Protein AF-A0A956HA76-F1 (afdb_monomer_lite)

pLDDT: mean 87.27, std 10.48, range [50.53, 96.75]

Secondary structure (DSSP, 8-state):
-EEEEEEEEEEEETTTTEEEEEEEEEEEEEEETTTEEEEEEEEEEEEPPPSS--S----TTTSPPPEEEEEEEEEEEETTTTEEEEEEEEEEEEE---BTTBTTSEEEEEEEEEEEEE--

Sequence (120 aa):
RLIILAEAYGKREINFKNWQLAYNLQIGVLAVKRRLLLATDFGQYLSTAFENPPADLQSDLRRQLQELQYRVAAHVYIWRNVFLAQLVWRERWVERPPSTQIPDGVDRRSDLRILLLSRF

Foldseek 3Di:
DKDKDKDKDWDADDQQGKIKIKIKIKIWDPPDVPFKIKIKMKIWIDMDHGPHDPPDPDDQVSDDWTKIKMKIKIWGQPDVSQKIKMWMKMKMWTQGPADPVRNPRIDIDIDIDIDIDGDD

Radius of gyration: 19.35 Å; chains: 1; bounding box: 39×26×53 Å

Structure (mmCIF, N/CA/C/O backbone):
data_AF-A0A956HA76-F1
#
_entry.id   AF-A0A956HA76-F1
#
loop_
_atom_site.group_PDB
_atom_site.id
_atom_site.type_symbol
_atom_site.label_atom_id
_atom_site.label_alt_id
_atom_site.label_comp_id
_atom_site.label_asym_id
_atom_site.label_entity_id
_atom_site.label_seq_id
_atom_site.pdbx_PDB_ins_code
_atom_site.Cartn_x
_atom_site.Cartn_y
_atom_site.Cartn_z
_atom_site.occupancy
_atom_site.B_iso_or_equiv
_atom_site.auth_seq_id
_atom_site.auth_comp_id
_atom_site.auth_asym_id
_atom_site.auth_atom_id
_atom_site.pdbx_PDB_model_num
ATOM 1 N N . ARG A 1 1 ? -2.141 7.308 20.471 1.00 84.94 1 ARG A N 1
ATOM 2 C CA . ARG A 1 1 ? -0.781 6.826 20.117 1.00 84.94 1 ARG A CA 1
ATOM 3 C C . ARG A 1 1 ? -0.681 6.875 18.606 1.00 84.94 1 ARG A C 1
ATOM 5 O O . ARG A 1 1 ? -1.591 6.359 17.969 1.00 84.94 1 ARG A O 1
ATOM 12 N N . LEU A 1 2 ? 0.350 7.534 18.089 1.00 89.50 2 LEU A N 1
ATOM 13 C CA . LEU A 1 2 ? 0.656 7.637 16.664 1.00 89.50 2 LEU A CA 1
ATOM 14 C C . LEU A 1 2 ? 1.823 6.693 16.351 1.00 89.50 2 LEU A C 1
ATOM 16 O O . LEU A 1 2 ? 2.721 6.544 17.182 1.00 89.50 2 LEU A O 1
ATOM 20 N N . ILE A 1 3 ? 1.766 6.032 15.203 1.00 90.44 3 ILE A N 1
ATOM 21 C CA . ILE A 1 3 ? 2.806 5.164 14.655 1.00 90.44 3 ILE A CA 1
ATOM 22 C C . ILE A 1 3 ? 3.034 5.635 13.225 1.00 90.44 3 ILE A C 1
ATOM 24 O O . ILE A 1 3 ? 2.077 5.776 12.470 1.00 90.44 3 ILE A O 1
ATOM 28 N N . ILE A 1 4 ? 4.285 5.905 12.877 1.00 94.25 4 ILE A N 1
ATOM 29 C CA . ILE A 1 4 ? 4.699 6.233 11.515 1.00 94.25 4 ILE A CA 1
ATOM 30 C C . ILE A 1 4 ? 5.921 5.372 11.230 1.00 94.25 4 ILE A C 1
ATOM 32 O O . ILE A 1 4 ? 6.835 5.316 12.054 1.00 94.25 4 ILE A O 1
ATOM 36 N N . LEU A 1 5 ? 5.909 4.689 10.095 1.00 94.62 5 LEU A N 1
ATOM 37 C CA . LEU A 1 5 ? 6.992 3.845 9.621 1.00 94.62 5 LEU A CA 1
ATOM 38 C C . LEU A 1 5 ? 7.171 4.103 8.130 1.00 94.62 5 LEU A C 1
ATOM 40 O O . LEU A 1 5 ? 6.196 4.146 7.386 1.00 94.62 5 LEU A O 1
ATOM 44 N N . ALA A 1 6 ? 8.408 4.312 7.706 1.00 95.19 6 ALA A N 1
ATOM 45 C CA . ALA A 1 6 ? 8.749 4.515 6.310 1.00 95.19 6 ALA A CA 1
ATOM 46 C C . ALA A 1 6 ? 9.971 3.660 5.979 1.00 95.19 6 ALA A C 1
ATOM 48 O O . ALA A 1 6 ? 10.965 3.691 6.703 1.00 95.19 6 ALA A O 1
ATOM 49 N N . GLU A 1 7 ? 9.885 2.905 4.893 1.00 94.19 7 GLU A N 1
ATOM 50 C CA . GLU A 1 7 ? 10.931 2.016 4.401 1.00 94.19 7 GLU A CA 1
ATOM 51 C C . GLU A 1 7 ? 11.157 2.287 2.915 1.00 94.19 7 GLU A C 1
ATOM 53 O O . GLU A 1 7 ? 10.206 2.494 2.162 1.00 94.19 7 GLU A O 1
ATOM 58 N N . ALA A 1 8 ? 12.415 2.292 2.479 1.00 94.56 8 ALA A N 1
ATOM 59 C CA . ALA A 1 8 ? 12.774 2.454 1.076 1.00 94.56 8 ALA A CA 1
ATOM 60 C C . ALA A 1 8 ? 13.970 1.565 0.727 1.00 94.56 8 ALA A C 1
ATOM 62 O O . ALA A 1 8 ? 14.924 1.448 1.495 1.00 94.56 8 ALA A O 1
ATOM 63 N N . TYR A 1 9 ? 13.916 0.953 -0.449 1.00 92.56 9 TYR A N 1
ATOM 64 C CA . TYR A 1 9 ? 14.939 0.084 -1.000 1.00 92.56 9 TYR A CA 1
ATOM 65 C C . TYR A 1 9 ? 15.209 0.471 -2.452 1.00 92.56 9 TYR A C 1
ATOM 67 O O . TYR A 1 9 ? 14.327 0.397 -3.307 1.00 92.56 9 TYR A O 1
ATOM 75 N N . GLY A 1 10 ? 16.443 0.883 -2.724 1.00 92.25 10 GLY A N 1
ATOM 76 C CA . GLY A 1 10 ? 16.909 1.224 -4.061 1.00 92.25 10 GLY A CA 1
ATOM 77 C C . GLY A 1 10 ? 17.913 0.198 -4.569 1.00 92.25 10 GLY A C 1
ATOM 78 O O . GLY A 1 10 ? 18.799 -0.231 -3.829 1.00 92.25 10 GLY A O 1
ATOM 79 N N . LYS A 1 11 ? 17.815 -0.156 -5.848 1.00 89.88 11 LYS A N 1
ATOM 80 C CA . LYS A 1 11 ? 18.789 -0.992 -6.549 1.00 89.88 11 LYS A CA 1
ATOM 81 C C . LYS A 1 11 ? 19.175 -0.336 -7.868 1.00 89.88 11 LYS A C 1
ATOM 83 O O . LYS A 1 11 ? 18.324 0.169 -8.596 1.00 89.88 11 LYS A O 1
ATOM 88 N N . ARG A 1 12 ? 20.467 -0.394 -8.188 1.00 86.81 12 ARG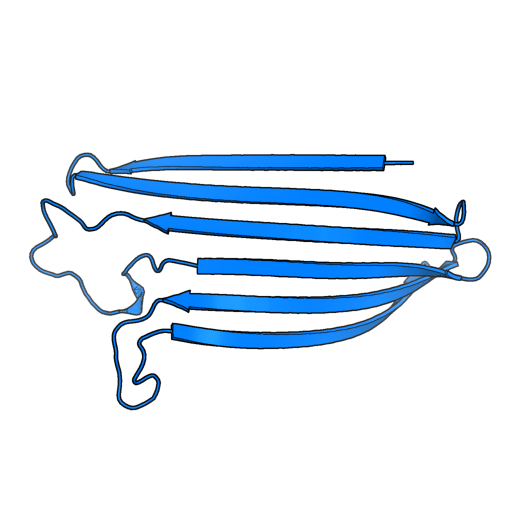 A N 1
ATOM 89 C CA . ARG A 1 12 ? 20.999 -0.028 -9.500 1.00 86.81 12 ARG A CA 1
ATOM 90 C C . ARG A 1 12 ? 21.619 -1.251 -10.153 1.00 86.81 12 ARG A C 1
ATOM 92 O O . ARG A 1 12 ? 22.517 -1.873 -9.590 1.00 86.81 12 ARG A O 1
ATOM 99 N N . GLU A 1 13 ? 21.168 -1.576 -11.352 1.00 82.81 13 GLU A N 1
ATOM 100 C CA . GLU A 1 13 ? 21.754 -2.633 -12.166 1.00 82.81 13 GLU A CA 1
ATOM 101 C C . GLU A 1 13 ? 22.746 -2.027 -13.153 1.00 82.81 13 GLU A C 1
ATOM 103 O O . GLU A 1 13 ? 22.382 -1.204 -13.986 1.00 82.81 13 GLU A O 1
ATOM 108 N N . ILE A 1 14 ? 24.016 -2.420 -13.042 1.00 83.94 14 ILE A N 1
ATOM 109 C CA . ILE A 1 14 ? 25.112 -1.818 -13.816 1.00 83.94 14 ILE A CA 1
ATOM 110 C C . ILE A 1 14 ? 25.097 -2.317 -15.267 1.00 83.94 14 ILE A C 1
ATOM 112 O O . ILE A 1 14 ? 25.210 -1.516 -16.190 1.00 83.94 14 ILE A O 1
ATOM 116 N N . ASN A 1 15 ? 24.897 -3.620 -15.474 1.00 80.06 15 ASN A N 1
ATOM 117 C CA . ASN A 1 15 ? 24.962 -4.243 -16.802 1.00 80.06 15 ASN A CA 1
ATOM 118 C C . ASN A 1 15 ? 23.836 -3.776 -17.734 1.00 80.06 15 ASN A C 1
ATOM 120 O O . ASN A 1 15 ? 24.059 -3.570 -18.925 1.00 80.06 15 ASN A O 1
ATOM 124 N N . PHE A 1 16 ? 22.645 -3.575 -17.169 1.00 77.88 16 PHE A N 1
ATOM 125 C CA . PHE A 1 16 ? 21.444 -3.170 -17.903 1.00 77.88 16 PHE A CA 1
ATOM 126 C C . PHE A 1 16 ? 21.083 -1.692 -17.695 1.00 77.88 16 PHE A C 1
ATOM 128 O O . PHE A 1 16 ? 20.083 -1.221 -18.235 1.00 77.88 16 PHE A O 1
ATOM 135 N N . LYS A 1 17 ? 21.905 -0.976 -16.909 1.00 82.25 17 LYS A N 1
ATOM 136 C CA . LYS A 1 17 ? 21.785 0.450 -16.575 1.00 82.25 17 LYS A CA 1
ATOM 137 C C . LYS A 1 17 ? 20.354 0.851 -16.195 1.00 82.25 17 LYS A C 1
ATOM 139 O O . LY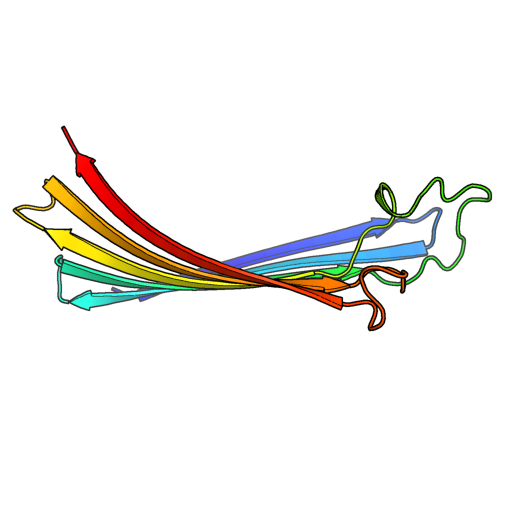S A 1 17 ? 19.774 1.753 -16.781 1.00 82.25 17 LYS A O 1
ATOM 144 N N . ASN A 1 18 ? 19.789 0.156 -15.209 1.00 84.94 18 ASN A N 1
ATOM 145 C CA . ASN A 1 18 ? 18.426 0.382 -14.715 1.00 84.94 18 ASN A CA 1
ATOM 146 C C . ASN A 1 18 ? 18.444 0.743 -13.221 1.00 84.94 18 ASN A C 1
ATOM 148 O O . ASN A 1 18 ? 19.233 0.194 -12.446 1.00 84.94 18 ASN A O 1
ATOM 152 N N . TRP A 1 19 ? 17.566 1.661 -12.829 1.00 89.06 19 TRP A N 1
ATOM 153 C CA . TRP A 1 19 ? 17.215 2.002 -11.460 1.00 89.06 19 TRP A CA 1
ATOM 154 C C . TRP A 1 19 ? 15.863 1.428 -11.042 1.00 89.06 19 TRP A C 1
ATOM 156 O O . TRP A 1 19 ? 14.843 1.602 -11.707 1.00 89.06 19 TRP A O 1
ATOM 166 N N . GLN A 1 20 ? 15.856 0.811 -9.868 1.00 89.38 20 GLN A N 1
ATOM 167 C CA . GLN A 1 20 ? 14.668 0.276 -9.220 1.00 89.38 20 GLN A CA 1
ATOM 168 C C . GLN A 1 20 ? 14.548 0.905 -7.837 1.00 89.38 20 GLN A C 1
ATOM 170 O O . GLN A 1 20 ? 15.521 0.924 -7.080 1.00 89.38 20 GLN A O 1
ATOM 175 N N . LEU A 1 21 ? 13.364 1.400 -7.498 1.00 92.31 21 LEU A N 1
ATOM 176 C CA . LEU A 1 21 ? 13.061 1.984 -6.199 1.00 92.31 21 LEU A CA 1
ATOM 177 C C . LEU A 1 21 ? 11.747 1.407 -5.683 1.00 92.31 21 LEU A C 1
ATOM 179 O O . LEU A 1 21 ? 10.697 1.593 -6.288 1.00 92.31 21 LEU A O 1
ATOM 183 N N . ALA A 1 22 ? 11.811 0.740 -4.540 1.00 92.62 22 ALA A N 1
ATOM 184 C CA . ALA A 1 22 ? 10.656 0.296 -3.782 1.00 92.62 22 ALA A CA 1
ATOM 185 C C . ALA A 1 22 ? 10.555 1.138 -2.514 1.00 92.62 22 ALA A C 1
ATOM 187 O O . ALA A 1 22 ? 11.557 1.309 -1.823 1.00 92.62 22 ALA A O 1
ATOM 188 N N . TYR A 1 23 ? 9.376 1.638 -2.168 1.00 94.31 23 TYR A N 1
ATOM 189 C CA . TYR A 1 23 ? 9.178 2.295 -0.881 1.00 94.31 23 TYR A CA 1
ATOM 190 C C . TYR A 1 23 ? 7.796 2.005 -0.303 1.00 94.31 23 TYR A C 1
ATOM 192 O O . TYR A 1 23 ? 6.856 1.693 -1.032 1.00 94.31 23 TYR A O 1
ATOM 200 N N . ASN A 1 24 ? 7.694 2.078 1.022 1.00 95.50 24 ASN A N 1
ATOM 201 C CA . ASN A 1 24 ? 6.487 1.849 1.799 1.00 95.50 24 ASN A CA 1
ATOM 202 C C . ASN A 1 24 ? 6.395 2.885 2.925 1.00 95.50 24 ASN A C 1
ATOM 204 O O . ASN A 1 24 ? 7.370 3.141 3.627 1.00 95.50 24 ASN A O 1
ATOM 208 N N . LEU A 1 25 ? 5.220 3.475 3.092 1.00 95.44 25 LEU A N 1
ATOM 209 C CA . LEU A 1 25 ? 4.861 4.390 4.157 1.00 95.44 25 LEU A CA 1
ATOM 210 C C . LEU A 1 25 ? 3.631 3.843 4.881 1.00 95.44 25 LEU A C 1
ATOM 212 O O . LEU A 1 25 ? 2.553 3.748 4.303 1.00 95.44 25 LEU A O 1
ATOM 216 N N . GLN A 1 26 ? 3.781 3.551 6.165 1.00 95.12 26 GLN A N 1
ATOM 217 C CA . GLN A 1 26 ? 2.717 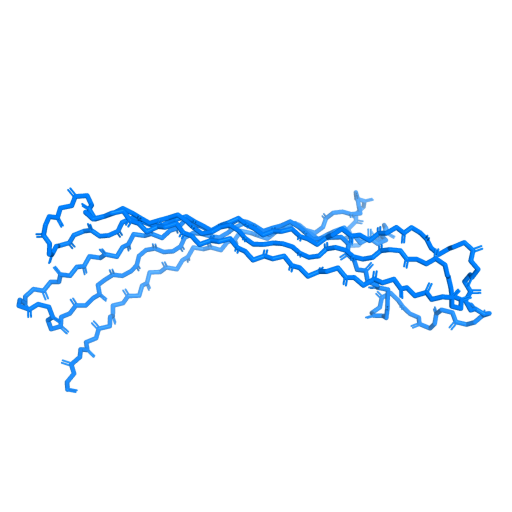3.114 7.052 1.00 95.12 26 GLN A CA 1
ATOM 218 C C . GLN A 1 26 ? 2.458 4.170 8.127 1.00 95.12 26 GLN A C 1
ATOM 220 O O . GLN A 1 26 ? 3.367 4.638 8.814 1.00 95.12 26 GLN A O 1
ATOM 225 N N . ILE A 1 27 ? 1.188 4.522 8.306 1.00 96.00 27 ILE A N 1
ATOM 226 C CA . ILE A 1 27 ? 0.725 5.475 9.311 1.00 96.00 27 ILE A CA 1
ATOM 227 C C . ILE A 1 27 ? -0.425 4.835 10.077 1.00 96.00 27 ILE A C 1
ATOM 229 O O . ILE A 1 27 ? -1.401 4.379 9.491 1.00 96.00 27 ILE A O 1
ATOM 233 N N . GLY A 1 28 ? -0.333 4.825 11.403 1.00 94.69 28 GLY A N 1
ATOM 234 C CA . GLY A 1 28 ? -1.347 4.266 12.286 1.00 94.69 28 GLY A CA 1
ATOM 235 C C . GLY A 1 28 ? -1.673 5.186 13.454 1.00 94.69 28 GLY A C 1
ATOM 236 O O . GLY A 1 28 ? -0.782 5.709 14.121 1.00 94.69 28 GLY A O 1
ATOM 237 N N . VAL A 1 29 ? -2.958 5.351 13.758 1.00 95.06 29 VAL A N 1
ATOM 238 C CA . VAL A 1 29 ? -3.434 6.130 14.901 1.00 95.06 29 VAL A CA 1
ATOM 239 C C . VAL A 1 29 ? -4.420 5.332 15.741 1.00 95.06 29 VAL A C 1
ATOM 241 O O . VAL A 1 29 ? -5.397 4.759 15.262 1.00 95.06 29 VAL A O 1
ATOM 244 N N . LEU A 1 30 ? -4.171 5.310 17.048 1.00 94.50 30 LEU A N 1
ATOM 245 C CA . LEU A 1 30 ? -5.116 4.775 18.020 1.00 94.50 30 LEU A CA 1
ATOM 246 C C . LEU A 1 30 ? -6.208 5.821 18.284 1.00 94.50 30 LEU A C 1
ATOM 248 O O . LEU A 1 30 ? -6.060 6.633 19.200 1.00 94.50 30 LEU A O 1
ATOM 252 N N . ALA A 1 31 ? -7.262 5.801 17.465 1.00 91.75 31 ALA A N 1
ATOM 253 C CA . ALA A 1 31 ? -8.383 6.739 17.514 1.00 91.75 31 ALA A CA 1
ATOM 254 C C . ALA A 1 31 ? -9.201 6.614 18.811 1.00 91.75 31 ALA A C 1
ATOM 256 O O . ALA A 1 31 ? -9.577 7.621 19.404 1.00 91.75 31 ALA A O 1
ATOM 257 N N . VAL A 1 32 ? -9.415 5.386 19.304 1.00 91.44 32 VAL A N 1
ATOM 258 C CA . VAL A 1 32 ? -10.056 5.136 20.607 1.00 91.44 32 VAL A CA 1
ATOM 259 C C . VAL A 1 32 ? -9.116 4.328 21.482 1.00 91.44 32 VAL A C 1
ATOM 261 O O . VAL A 1 32 ? -8.678 3.233 21.112 1.00 91.44 32 VAL A O 1
ATOM 264 N N . LYS A 1 33 ? -8.825 4.851 22.678 1.00 88.81 33 LYS A N 1
ATOM 265 C CA . LYS A 1 33 ? -7.896 4.236 23.632 1.00 88.81 33 LYS A CA 1
ATOM 266 C C . LYS A 1 33 ? -8.254 2.762 23.857 1.00 88.81 33 LYS A C 1
ATOM 268 O O . LYS A 1 33 ? -9.324 2.447 24.366 1.00 88.81 33 LYS A O 1
ATOM 273 N N . ARG A 1 34 ? -7.317 1.875 23.497 1.00 85.94 34 ARG A N 1
ATOM 274 C CA . ARG A 1 34 ? -7.403 0.406 23.634 1.00 85.94 34 ARG A CA 1
ATOM 275 C C . ARG A 1 34 ? -8.542 -0.265 22.850 1.00 85.94 34 ARG A C 1
A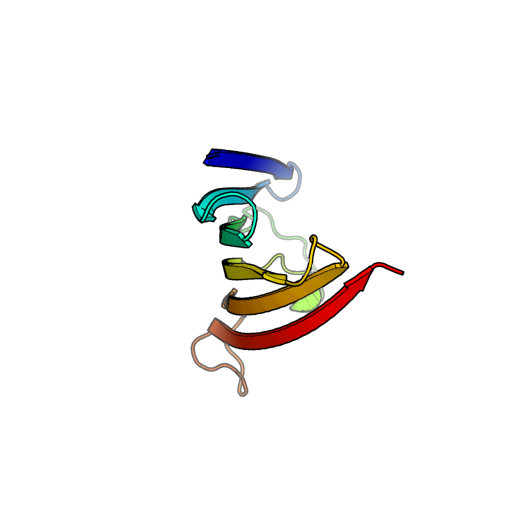TOM 277 O O . ARG A 1 34 ? -8.835 -1.417 23.133 1.00 85.94 34 ARG A O 1
ATOM 284 N N . ARG A 1 35 ? -9.201 0.423 21.911 1.00 90.69 35 ARG A N 1
ATOM 285 C CA . ARG A 1 35 ? -10.352 -0.143 21.184 1.00 90.69 35 ARG A CA 1
ATOM 286 C C . ARG A 1 35 ? -10.263 -0.017 19.679 1.00 90.69 35 ARG A C 1
ATOM 288 O O . ARG A 1 35 ? -10.624 -0.969 19.009 1.00 90.69 35 ARG A O 1
ATOM 295 N N . LEU A 1 36 ? -9.793 1.112 19.156 1.00 92.00 36 LEU A N 1
ATOM 296 C CA . LEU A 1 36 ? -9.786 1.358 17.716 1.00 92.00 36 LEU A CA 1
ATOM 297 C C . LEU A 1 36 ? -8.421 1.865 17.275 1.00 92.00 36 LEU A C 1
ATOM 299 O O . LEU A 1 36 ? -8.000 2.948 17.691 1.00 92.00 36 LEU A O 1
ATOM 303 N N . LEU A 1 37 ? -7.763 1.083 16.427 1.00 93.50 37 LEU A N 1
ATOM 304 C CA . LEU A 1 37 ? -6.561 1.464 15.700 1.00 93.50 37 LEU A CA 1
ATOM 305 C C . LEU A 1 37 ? -6.926 1.575 14.219 1.00 93.50 37 LEU A C 1
ATOM 307 O O . LEU A 1 37 ? -7.397 0.613 13.621 1.00 93.50 37 LEU A O 1
ATOM 311 N N . LEU A 1 38 ? -6.714 2.752 13.646 1.00 96.12 38 LEU A N 1
ATOM 312 C CA . LEU A 1 38 ? -6.816 2.982 12.210 1.00 96.12 38 LEU A CA 1
ATOM 313 C C . LEU A 1 38 ? -5.404 2.999 11.643 1.00 96.12 38 LEU A C 1
ATOM 315 O O . LEU A 1 38 ? -4.524 3.617 12.242 1.00 96.12 38 LEU A O 1
ATOM 319 N N . ALA A 1 39 ? -5.187 2.326 10.523 1.00 95.00 39 ALA A N 1
ATOM 320 C CA . ALA A 1 39 ? -3.910 2.294 9.834 1.00 95.00 39 ALA A CA 1
ATOM 321 C C . ALA A 1 39 ? -4.105 2.473 8.331 1.00 95.00 39 ALA A C 1
ATOM 323 O O . ALA A 1 39 ? -5.113 2.057 7.763 1.00 95.00 39 ALA A O 1
ATOM 324 N N . THR A 1 40 ? -3.133 3.106 7.695 1.00 95.94 40 THR A N 1
ATOM 325 C CA . THR A 1 40 ? -3.037 3.225 6.250 1.00 95.94 40 THR A CA 1
ATOM 326 C C . THR A 1 40 ? -1.604 2.947 5.836 1.00 95.94 40 THR A C 1
ATOM 328 O O . THR A 1 40 ? -0.669 3.419 6.482 1.00 95.94 40 THR A O 1
ATOM 331 N N . ASP A 1 41 ? -1.450 2.182 4.767 1.00 94.56 41 ASP A N 1
ATOM 332 C CA . ASP A 1 41 ? -0.174 1.815 4.182 1.00 94.56 41 ASP A CA 1
ATOM 333 C C . ASP A 1 41 ? -0.189 2.236 2.717 1.00 94.56 41 ASP A C 1
ATOM 335 O O . ASP A 1 41 ? -1.159 1.985 2.000 1.00 94.56 41 ASP A O 1
ATOM 339 N N . PHE A 1 42 ? 0.891 2.845 2.260 1.00 95.69 42 PHE A N 1
ATOM 340 C CA . PHE A 1 42 ? 1.101 3.245 0.880 1.00 95.69 42 PHE A CA 1
ATOM 341 C C . PHE A 1 42 ? 2.442 2.691 0.424 1.00 95.69 42 PHE A C 1
ATOM 343 O O . PHE A 1 42 ? 3.459 2.949 1.055 1.00 95.69 42 PHE A O 1
ATOM 350 N N . GLY A 1 43 ? 2.457 1.934 -0.664 1.00 94.25 43 GLY A N 1
ATOM 351 C CA . GLY A 1 43 ? 3.666 1.363 -1.229 1.00 94.25 43 GLY A CA 1
ATOM 352 C C . GLY A 1 43 ? 3.718 1.561 -2.731 1.00 94.25 43 GLY A C 1
ATOM 353 O O . GLY A 1 43 ? 2.704 1.451 -3.419 1.00 94.25 43 GLY A O 1
ATOM 354 N N . GLN A 1 44 ? 4.910 1.831 -3.244 1.00 93.88 44 GLN A N 1
ATOM 355 C CA . GLN A 1 44 ? 5.133 1.943 -4.675 1.00 93.88 44 GLN A CA 1
ATOM 356 C C . GLN A 1 44 ? 6.457 1.291 -5.063 1.00 93.88 44 GLN A C 1
ATOM 358 O O . GLN A 1 44 ? 7.448 1.350 -4.333 1.00 93.88 44 GLN A O 1
ATOM 363 N N . TYR A 1 45 ? 6.452 0.678 -6.237 1.00 92.50 45 TYR A N 1
ATOM 364 C CA . TYR A 1 45 ? 7.611 0.157 -6.926 1.00 92.50 45 TYR A CA 1
ATOM 365 C C . TYR A 1 45 ? 7.755 0.877 -8.266 1.00 92.50 45 TYR A C 1
ATOM 367 O O . TYR A 1 45 ? 6.877 0.803 -9.126 1.00 92.50 45 TYR A O 1
ATOM 375 N N . LEU A 1 46 ? 8.871 1.578 -8.422 1.00 88.81 46 LEU A N 1
ATOM 376 C CA . LEU A 1 46 ? 9.255 2.320 -9.614 1.00 88.81 46 LEU A CA 1
ATOM 377 C C . LEU A 1 46 ? 10.456 1.625 -10.255 1.00 88.81 46 LEU A C 1
ATOM 379 O O . LEU A 1 46 ? 11.423 1.285 -9.571 1.00 88.81 46 LEU A O 1
ATOM 383 N N . SER A 1 47 ? 10.414 1.438 -11.570 1.00 86.06 47 SER A N 1
ATOM 384 C CA . SER A 1 47 ? 11.530 0.891 -12.341 1.00 86.06 47 SER A CA 1
ATOM 385 C C . SER A 1 47 ? 11.701 1.683 -13.626 1.00 86.06 47 SER A C 1
ATOM 387 O O . SER A 1 47 ? 10.730 1.965 -14.325 1.00 86.06 47 SER A O 1
ATOM 389 N N . THR A 1 48 ? 12.940 2.061 -13.931 1.00 84.31 48 THR A N 1
ATOM 390 C CA . THR A 1 48 ? 13.272 2.704 -15.206 1.00 84.31 48 THR A CA 1
ATOM 391 C C . THR A 1 48 ? 13.361 1.677 -16.334 1.00 84.31 48 THR A C 1
ATOM 393 O O . THR A 1 48 ? 13.544 0.482 -16.098 1.00 84.31 48 THR A O 1
ATOM 396 N N . ALA A 1 49 ? 13.246 2.125 -17.585 1.00 79.44 49 ALA A N 1
ATOM 397 C CA . ALA A 1 49 ? 13.538 1.259 -18.722 1.00 79.44 49 ALA A CA 1
ATOM 398 C C . ALA A 1 49 ? 15.027 0.861 -18.733 1.00 79.44 49 ALA A C 1
ATOM 400 O O . ALA A 1 49 ? 15.887 1.630 -18.307 1.00 79.44 49 ALA A O 1
ATOM 401 N N . PHE A 1 50 ? 15.335 -0.338 -19.230 1.00 78.25 50 PHE A N 1
ATOM 402 C CA . PHE A 1 50 ? 16.718 -0.765 -19.438 1.00 78.25 50 PHE A CA 1
ATOM 403 C C . PHE A 1 50 ? 17.344 0.034 -20.587 1.00 78.25 50 PHE A C 1
ATOM 405 O O . PHE A 1 50 ? 16.821 -0.005 -21.699 1.00 78.25 50 PHE A O 1
ATOM 412 N N . GLU A 1 51 ? 18.473 0.710 -20.355 1.00 79.25 51 GLU A N 1
ATOM 413 C CA . GLU A 1 51 ? 19.219 1.356 -21.452 1.00 79.25 51 GLU A CA 1
ATOM 414 C C . GLU A 1 51 ? 19.955 0.325 -22.319 1.00 79.25 51 GLU A C 1
ATOM 416 O O . GLU A 1 51 ? 20.188 0.555 -23.501 1.00 79.25 51 GLU A O 1
ATOM 421 N N . ASN A 1 52 ? 20.333 -0.813 -21.731 1.00 77.06 52 ASN A N 1
ATOM 422 C CA . ASN A 1 52 ? 20.991 -1.912 -22.431 1.00 77.06 52 ASN A CA 1
ATOM 423 C C . ASN A 1 52 ? 20.258 -3.226 -22.126 1.00 77.06 52 ASN A C 1
ATOM 425 O O . ASN A 1 52 ? 20.692 -3.965 -21.241 1.00 77.06 52 ASN A O 1
ATOM 429 N N . PRO A 1 53 ? 19.100 -3.488 -22.754 1.00 71.88 53 PRO A N 1
ATOM 430 C CA . PRO A 1 53 ? 18.332 -4.698 -22.490 1.00 71.88 53 PRO A CA 1
ATOM 431 C C . PRO A 1 53 ? 19.102 -5.952 -22.952 1.00 71.88 53 PRO A C 1
ATOM 433 O O . PRO A 1 53 ? 19.788 -5.907 -23.974 1.00 71.88 53 PRO A O 1
ATOM 436 N N . PRO A 1 54 ? 19.002 -7.088 -22.238 1.00 70.25 54 PRO A N 1
ATOM 437 C CA . PRO A 1 54 ? 19.560 -8.346 -22.725 1.00 70.25 54 PRO A CA 1
ATOM 438 C C . PRO A 1 54 ? 18.860 -8.781 -24.022 1.00 70.25 54 PRO A C 1
ATOM 440 O O . PRO A 1 54 ? 17.669 -8.525 -24.195 1.00 70.25 54 PRO A O 1
ATOM 443 N N . ALA A 1 55 ? 19.594 -9.470 -24.906 1.00 68.88 55 ALA A N 1
ATOM 444 C CA . ALA A 1 55 ? 19.095 -9.928 -26.210 1.00 68.88 55 ALA A CA 1
ATOM 445 C C . ALA A 1 55 ? 17.818 -10.788 -26.108 1.00 68.88 55 ALA A C 1
ATOM 447 O O . ALA A 1 55 ? 16.963 -10.707 -26.982 1.00 68.88 55 ALA A O 1
ATOM 448 N N . ASP A 1 56 ? 17.666 -11.529 -25.005 1.00 65.06 56 ASP A N 1
ATOM 449 C CA . ASP A 1 56 ? 16.460 -12.277 -24.656 1.00 65.06 56 ASP A CA 1
ATOM 450 C C . ASP A 1 56 ? 15.881 -11.792 -23.315 1.00 65.06 56 ASP A C 1
ATOM 452 O O . ASP A 1 56 ? 16.173 -12.326 -22.239 1.00 65.06 56 ASP A O 1
ATOM 456 N N . LEU A 1 57 ? 14.994 -10.798 -23.363 1.00 62.47 57 LEU A N 1
ATOM 457 C CA . LEU A 1 57 ? 14.053 -10.510 -22.275 1.00 62.47 57 LEU A CA 1
ATOM 458 C C . LEU A 1 57 ? 12.949 -11.581 -22.296 1.00 62.47 57 LEU A C 1
ATOM 460 O O . LEU A 1 57 ? 11.843 -11.346 -22.772 1.00 62.47 57 LEU A O 1
ATOM 464 N N . GLN A 1 58 ? 13.258 -12.799 -21.839 1.00 52.69 58 GLN A N 1
ATOM 465 C CA . GLN A 1 58 ? 12.290 -13.901 -21.832 1.00 52.69 58 GLN A CA 1
ATOM 466 C C . GLN A 1 58 ? 11.043 -13.558 -20.988 1.00 52.69 58 GLN A C 1
ATOM 468 O O . GLN A 1 58 ? 11.077 -13.653 -19.761 1.00 52.69 58 GLN A O 1
ATOM 473 N N . SER A 1 59 ? 9.929 -13.270 -21.672 1.00 55.91 59 SER A N 1
ATOM 474 C CA . SER A 1 59 ? 8.540 -13.141 -21.189 1.00 55.91 59 SER A CA 1
ATOM 475 C C . SER A 1 59 ? 8.208 -11.990 -20.221 1.00 55.91 59 SER A C 1
ATOM 477 O O . SER A 1 59 ? 9.002 -11.603 -19.362 1.00 55.91 59 SER A O 1
ATOM 479 N N . ASP A 1 60 ? 6.958 -11.517 -20.298 1.00 53.62 60 ASP A N 1
ATOM 480 C CA . ASP A 1 60 ? 6.366 -10.467 -19.449 1.00 53.62 60 ASP A CA 1
ATOM 481 C C . ASP A 1 60 ? 6.493 -10.731 -17.937 1.00 53.62 60 ASP A C 1
ATOM 483 O O . ASP A 1 60 ? 6.473 -9.795 -17.142 1.00 53.62 60 ASP A O 1
ATOM 487 N N . LEU A 1 61 ? 6.667 -11.995 -17.527 1.00 50.53 61 LEU A N 1
ATOM 488 C CA . LEU A 1 61 ? 6.818 -12.415 -16.128 1.00 50.53 61 LEU A CA 1
ATOM 489 C C . LEU A 1 61 ? 8.187 -12.071 -15.520 1.00 50.53 61 LEU A C 1
ATOM 491 O O . LEU A 1 61 ? 8.299 -11.998 -14.297 1.00 50.53 61 LEU A O 1
ATOM 495 N N . ARG A 1 62 ? 9.229 -11.875 -16.340 1.00 57.69 62 ARG A N 1
ATOM 496 C CA . ARG A 1 62 ? 10.567 -11.468 -15.865 1.00 57.69 62 ARG A CA 1
ATOM 497 C C . ARG A 1 62 ? 10.775 -9.959 -15.874 1.00 57.69 62 ARG A C 1
ATOM 499 O O . ARG A 1 62 ? 11.754 -9.485 -15.297 1.00 57.69 62 ARG A O 1
ATOM 506 N N . ARG A 1 63 ? 9.881 -9.198 -16.510 1.00 67.12 63 ARG A N 1
ATOM 507 C CA . ARG A 1 63 ? 9.943 -7.739 -16.485 1.00 67.12 63 ARG A CA 1
ATOM 508 C C . ARG A 1 63 ? 9.495 -7.259 -15.111 1.00 67.12 63 ARG A C 1
ATOM 510 O O . ARG A 1 63 ? 8.424 -7.617 -14.635 1.00 67.12 63 ARG A O 1
ATOM 517 N N . GLN A 1 64 ? 10.321 -6.446 -14.469 1.00 74.00 64 GLN A N 1
ATOM 518 C CA . GLN A 1 64 ? 9.911 -5.754 -13.256 1.00 74.00 64 GLN A CA 1
ATOM 519 C C . GLN A 1 64 ? 8.865 -4.709 -13.626 1.00 74.00 64 GLN A C 1
ATOM 521 O O . GLN A 1 64 ? 9.121 -3.808 -14.425 1.00 74.00 64 GLN A O 1
ATOM 526 N N . LEU A 1 65 ? 7.665 -4.897 -13.094 1.00 83.12 65 LEU A N 1
ATOM 527 C CA . LEU A 1 65 ? 6.504 -4.076 -13.394 1.00 83.12 65 LEU A CA 1
ATOM 528 C C . LEU A 1 65 ? 6.390 -2.962 -12.366 1.00 83.12 65 LEU A C 1
ATOM 530 O O . LEU A 1 65 ? 6.635 -3.191 -11.182 1.00 83.12 65 LEU A O 1
ATOM 534 N N . GLN A 1 66 ? 5.996 -1.775 -12.815 1.00 89.56 66 GLN A N 1
ATOM 535 C CA . GLN A 1 66 ? 5.672 -0.701 -11.889 1.00 89.56 66 GLN A CA 1
ATOM 536 C C . GLN A 1 66 ? 4.394 -1.059 -11.145 1.00 89.56 66 GLN A C 1
ATOM 538 O O . GLN A 1 66 ? 3.420 -1.540 -11.730 1.00 89.56 66 GLN A O 1
ATOM 543 N N . GLU A 1 67 ? 4.417 -0.844 -9.839 1.00 91.94 67 GLU A N 1
ATOM 544 C CA . GLU A 1 67 ? 3.316 -1.216 -8.970 1.00 91.94 67 GLU A CA 1
ATOM 545 C C . GLU A 1 67 ? 3.033 -0.099 -7.982 1.00 91.94 67 GLU A C 1
ATOM 547 O O . GLU A 1 67 ? 3.942 0.436 -7.353 1.00 91.94 67 GLU A O 1
ATOM 552 N N . LEU A 1 68 ? 1.759 0.229 -7.818 1.00 93.69 68 LEU A N 1
ATOM 553 C CA . LEU A 1 68 ? 1.281 1.099 -6.758 1.00 93.69 68 LEU A CA 1
ATOM 554 C C . LEU A 1 68 ? 0.265 0.323 -5.937 1.00 93.69 68 LEU A C 1
ATOM 556 O O . LEU A 1 68 ? -0.642 -0.308 -6.475 1.00 93.69 68 LEU A O 1
ATOM 560 N N . GLN A 1 69 ? 0.399 0.376 -4.622 1.00 94.88 69 GLN A N 1
ATOM 561 C CA . GLN A 1 69 ? -0.549 -0.234 -3.712 1.00 94.88 69 GLN A CA 1
ATOM 562 C C . GLN A 1 69 ? -0.830 0.716 -2.560 1.00 94.88 69 GLN A C 1
ATOM 564 O O . GLN A 1 69 ? 0.090 1.256 -1.953 1.00 94.88 69 GLN A O 1
ATOM 569 N N . TYR A 1 70 ? -2.092 0.851 -2.178 1.00 95.44 70 TYR A N 1
ATOM 570 C CA . TYR A 1 70 ? -2.413 1.354 -0.851 1.00 95.44 70 TYR A CA 1
ATOM 571 C C . TYR A 1 70 ? -3.394 0.433 -0.147 1.00 95.44 70 TYR A C 1
ATOM 573 O O . TYR A 1 70 ? -4.144 -0.334 -0.757 1.00 95.44 70 TYR A O 1
ATOM 581 N N . ARG A 1 71 ? -3.368 0.487 1.177 1.00 95.25 71 ARG A N 1
ATOM 582 C CA . ARG A 1 71 ? -4.198 -0.329 2.045 1.00 95.25 71 ARG A CA 1
ATOM 583 C C . ARG A 1 71 ? -4.667 0.508 3.215 1.00 95.25 71 ARG A C 1
ATOM 585 O O . ARG A 1 71 ? -3.859 1.143 3.872 1.00 95.25 71 ARG A O 1
ATOM 592 N N . VAL A 1 72 ? -5.955 0.449 3.508 1.00 96.12 72 VAL A N 1
ATOM 593 C CA . VAL A 1 72 ? -6.557 1.062 4.690 1.00 96.12 72 VAL A CA 1
ATOM 594 C C . VAL A 1 72 ? -7.090 -0.052 5.575 1.00 96.12 72 VAL A C 1
ATOM 596 O O . VAL A 1 72 ? -7.758 -0.971 5.101 1.00 96.12 72 VAL A O 1
ATOM 599 N N . ALA A 1 73 ? -6.788 0.016 6.864 1.00 95.38 73 ALA A N 1
ATOM 600 C CA . ALA A 1 73 ? -7.205 -0.968 7.843 1.00 95.38 73 ALA A CA 1
ATOM 601 C C . ALA A 1 73 ? -7.818 -0.305 9.080 1.00 95.38 73 ALA A C 1
ATOM 603 O O . ALA A 1 73 ? -7.298 0.673 9.619 1.00 95.38 73 ALA A O 1
ATOM 604 N N . ALA A 1 74 ? -8.912 -0.883 9.565 1.00 95.69 74 ALA A N 1
ATOM 605 C CA . ALA A 1 74 ? -9.498 -0.578 10.859 1.00 95.69 74 ALA A CA 1
ATOM 606 C C . ALA A 1 74 ? -9.447 -1.828 11.738 1.00 95.69 74 ALA A C 1
ATOM 608 O O . ALA A 1 74 ? -9.991 -2.876 11.394 1.00 95.69 74 ALA A O 1
ATOM 609 N N . HIS A 1 75 ? -8.789 -1.703 12.883 1.00 94.62 75 HIS A N 1
ATOM 610 C CA . HIS A 1 75 ? -8.602 -2.758 13.867 1.00 94.62 75 HIS A CA 1
ATOM 611 C C . HIS A 1 75 ? -9.404 -2.423 15.126 1.00 94.62 75 HIS A C 1
ATOM 613 O O . HIS A 1 75 ? -9.113 -1.440 15.816 1.00 94.62 75 HIS A O 1
ATOM 619 N N . VAL A 1 76 ? -10.406 -3.247 15.430 1.00 93.81 76 VAL A N 1
ATOM 620 C CA . VAL A 1 76 ? -11.294 -3.092 16.585 1.00 93.81 76 VAL A CA 1
ATOM 621 C C . VAL A 1 76 ? -11.011 -4.189 17.603 1.00 93.81 76 VAL A C 1
ATOM 623 O O . VAL A 1 76 ? -11.239 -5.369 17.345 1.00 93.81 76 VAL A O 1
ATOM 626 N N . TYR A 1 77 ? -10.543 -3.793 18.782 1.00 91.75 77 TYR A N 1
ATOM 627 C CA . TYR A 1 77 ? -10.319 -4.692 19.909 1.00 91.75 77 TYR A CA 1
ATOM 628 C C . TYR A 1 77 ? -11.603 -4.829 20.725 1.00 91.75 77 TYR A C 1
ATOM 630 O O . TYR A 1 77 ? -12.132 -3.848 21.258 1.00 91.75 77 TYR A O 1
ATOM 638 N N . ILE A 1 78 ? -12.093 -6.058 20.838 1.00 90.69 78 ILE A N 1
ATOM 639 C CA . ILE A 1 78 ? -13.342 -6.405 21.513 1.00 90.69 78 ILE A CA 1
ATOM 640 C C . ILE A 1 78 ? -13.013 -7.264 22.740 1.00 90.69 78 ILE A C 1
ATOM 642 O O . ILE A 1 78 ? -12.094 -8.081 22.719 1.00 90.69 78 ILE A O 1
ATOM 646 N N . TRP A 1 79 ? -13.767 -7.047 23.824 1.00 86.44 79 TRP A N 1
ATOM 647 C CA . TRP A 1 79 ? -13.732 -7.818 25.074 1.00 86.44 79 TRP A CA 1
ATOM 648 C C . TRP A 1 79 ? -12.331 -8.045 25.661 1.00 86.44 79 TRP A C 1
ATOM 650 O O . TRP A 1 79 ? -11.678 -9.040 25.374 1.00 86.44 79 TRP A O 1
ATOM 660 N N . ARG A 1 80 ? -11.850 -7.129 26.514 1.00 84.81 80 ARG A N 1
ATOM 661 C CA . ARG A 1 80 ? -10.530 -7.242 27.181 1.00 84.81 80 ARG A CA 1
ATOM 662 C C . ARG A 1 80 ? -9.360 -7.546 26.217 1.00 84.81 80 ARG A C 1
ATOM 664 O O . ARG A 1 80 ? -8.337 -8.061 26.650 1.00 84.81 80 ARG A O 1
ATOM 671 N N . ASN A 1 81 ? -9.494 -7.177 24.938 1.00 81.56 81 ASN A N 1
ATOM 672 C CA . ASN A 1 81 ? -8.554 -7.474 23.848 1.00 81.56 81 ASN A CA 1
ATOM 673 C C . ASN A 1 81 ? -8.424 -8.971 23.494 1.00 81.56 81 ASN A C 1
ATOM 675 O O . ASN A 1 81 ? -7.399 -9.373 22.947 1.00 81.56 81 ASN A O 1
ATOM 679 N N . VAL A 1 82 ? -9.439 -9.782 23.804 1.00 88.56 82 VAL A N 1
ATOM 680 C CA . VAL A 1 82 ? -9.505 -11.208 23.438 1.00 88.56 82 VAL A CA 1
ATOM 681 C C . VAL A 1 82 ? -9.861 -11.366 21.962 1.00 88.56 82 VAL A C 1
ATOM 683 O O . VAL A 1 82 ? -9.317 -12.234 21.286 1.00 88.56 82 VAL A O 1
ATOM 686 N N . PHE A 1 83 ? -10.727 -10.499 21.435 1.00 91.69 83 PHE A N 1
ATOM 687 C CA . PHE A 1 83 ? -11.138 -10.530 20.035 1.00 91.69 83 PHE A CA 1
ATOM 688 C C . PHE A 1 83 ? -10.621 -9.306 19.283 1.00 91.69 83 PHE A C 1
ATOM 690 O O . PHE A 1 83 ? -10.535 -8.201 19.826 1.00 91.69 83 PHE A O 1
ATOM 697 N N . LEU A 1 84 ? -10.302 -9.507 18.012 1.00 92.88 84 LEU A N 1
ATOM 698 C CA . LEU A 1 84 ? -9.845 -8.484 17.090 1.00 92.88 84 LEU A CA 1
ATOM 699 C C . LEU A 1 84 ? -10.648 -8.594 15.797 1.00 92.88 84 LEU A C 1
ATOM 701 O O . LEU A 1 84 ? -10.450 -9.521 15.014 1.00 92.88 84 LEU A O 1
ATOM 705 N N . ALA A 1 85 ? -11.537 -7.634 15.571 1.00 94.81 85 ALA A N 1
ATOM 706 C CA . ALA A 1 85 ? -12.176 -7.462 14.277 1.00 94.81 85 ALA A CA 1
ATOM 707 C C . ALA A 1 85 ? -11.298 -6.561 13.403 1.00 94.81 85 ALA A C 1
ATOM 709 O O . ALA A 1 85 ? -10.802 -5.528 13.860 1.00 94.81 85 ALA A O 1
ATOM 710 N N . GLN A 1 86 ? -11.082 -6.954 12.155 1.00 95.00 86 GLN A N 1
ATOM 711 C CA . GLN A 1 86 ? -10.311 -6.194 11.183 1.00 95.00 86 GLN A CA 1
ATOM 712 C C . GLN A 1 86 ? -11.145 -5.976 9.931 1.00 95.00 86 GLN A C 1
ATOM 714 O O . GLN A 1 86 ? -11.677 -6.927 9.360 1.00 95.00 86 GLN A O 1
ATOM 719 N N . LEU A 1 87 ? -11.214 -4.727 9.494 1.00 96.62 87 LEU A N 1
ATOM 720 C CA . LEU A 1 87 ? -11.703 -4.347 8.179 1.00 96.62 87 LEU A CA 1
ATOM 721 C C . LEU A 1 87 ? -10.502 -3.848 7.389 1.00 96.62 87 LEU A C 1
ATOM 723 O O . LEU A 1 87 ? -9.867 -2.881 7.804 1.00 96.62 87 LEU A O 1
ATOM 727 N N . VAL A 1 88 ? -10.173 -4.512 6.289 1.00 95.94 88 VAL A N 1
ATOM 728 C CA . VAL A 1 88 ? -9.029 -4.163 5.449 1.00 95.94 88 VAL A CA 1
ATOM 729 C C . VAL A 1 88 ? -9.517 -3.955 4.032 1.00 95.94 88 VAL A C 1
ATOM 731 O O . VAL A 1 88 ? -10.046 -4.872 3.412 1.00 95.94 88 VAL A O 1
ATOM 734 N N . TRP A 1 89 ? -9.297 -2.759 3.515 1.00 96.75 89 TRP A N 1
ATOM 735 C CA . TRP A 1 89 ? -9.493 -2.441 2.116 1.00 96.75 89 TRP A CA 1
ATOM 736 C C . TRP A 1 89 ? -8.138 -2.203 1.465 1.00 96.75 89 TRP A C 1
ATOM 738 O O . TRP A 1 89 ? -7.272 -1.538 2.033 1.00 96.75 89 TRP A O 1
ATOM 748 N N . ARG A 1 90 ? -7.930 -2.775 0.286 1.00 96.31 90 ARG A N 1
ATOM 749 C CA . ARG A 1 90 ? -6.687 -2.661 -0.464 1.00 96.31 90 ARG A CA 1
ATOM 750 C C . ARG A 1 90 ? -6.994 -2.388 -1.920 1.00 96.31 90 ARG A C 1
ATOM 752 O O . ARG A 1 90 ? -7.856 -3.034 -2.509 1.00 96.31 90 ARG A O 1
ATOM 759 N N . GLU A 1 91 ? -6.193 -1.510 -2.492 1.00 96.31 91 GLU A N 1
ATOM 760 C CA . GLU A 1 91 ? -6.194 -1.210 -3.908 1.00 96.31 91 GLU A CA 1
ATOM 761 C C . GLU A 1 91 ? -4.777 -1.379 -4.455 1.00 96.31 91 GLU A C 1
ATOM 763 O O . GLU A 1 91 ? -3.803 -0.963 -3.820 1.00 96.31 91 GLU A O 1
ATOM 768 N N . ARG A 1 92 ? -4.659 -2.041 -5.605 1.00 94.69 92 ARG A N 1
ATOM 769 C CA . ARG A 1 92 ? -3.387 -2.355 -6.255 1.00 94.69 92 ARG A CA 1
ATOM 770 C C . ARG A 1 92 ? -3.486 -2.064 -7.745 1.00 94.69 92 ARG A C 1
ATOM 772 O O . ARG A 1 92 ? -4.402 -2.551 -8.401 1.00 94.69 92 ARG A O 1
ATOM 779 N N . TRP A 1 93 ? -2.503 -1.351 -8.269 1.00 94.25 93 TRP A N 1
ATOM 780 C CA . TRP A 1 93 ? -2.306 -1.103 -9.689 1.00 94.25 93 TRP A CA 1
ATOM 781 C C . TRP A 1 93 ? -0.973 -1.680 -10.110 1.00 94.25 93 TRP A C 1
ATOM 783 O O . TRP A 1 93 ? 0.043 -1.419 -9.470 1.00 94.25 93 TRP A O 1
ATOM 793 N N . VAL A 1 94 ? -0.984 -2.453 -11.188 1.00 91.62 94 VAL A N 1
ATOM 794 C CA . VAL A 1 94 ? 0.227 -3.011 -11.783 1.00 91.62 94 VAL A CA 1
ATOM 795 C C . VAL A 1 94 ? 0.248 -2.629 -13.252 1.00 91.62 94 VAL A C 1
ATOM 797 O O . VAL A 1 94 ? -0.645 -3.023 -14.004 1.00 91.62 94 VAL A O 1
ATOM 800 N N . GLU A 1 95 ? 1.267 -1.884 -13.665 1.00 88.81 95 GLU A N 1
ATOM 801 C CA . GLU A 1 95 ? 1.498 -1.604 -15.079 1.00 88.81 95 GLU A CA 1
ATOM 802 C C . GLU A 1 95 ? 1.954 -2.887 -15.772 1.00 88.81 95 GLU A C 1
ATOM 804 O O . GLU A 1 95 ? 2.889 -3.553 -15.332 1.00 88.81 95 GLU A O 1
ATOM 809 N N . ARG A 1 96 ? 1.283 -3.258 -16.856 1.00 84.25 96 ARG A N 1
ATOM 810 C CA . ARG A 1 96 ? 1.564 -4.440 -17.667 1.00 84.25 96 ARG A CA 1
ATOM 811 C C . ARG A 1 96 ? 1.615 -4.049 -19.140 1.00 84.25 96 ARG A C 1
ATOM 813 O O . ARG A 1 96 ? 0.979 -3.079 -19.540 1.00 84.25 96 ARG A O 1
ATOM 820 N N . PRO A 1 97 ? 2.332 -4.809 -19.976 1.00 80.50 97 PRO A N 1
ATOM 821 C CA . PRO A 1 97 ? 2.220 -4.653 -21.417 1.00 80.50 97 PRO A CA 1
ATOM 822 C C . PRO A 1 97 ? 0.752 -4.777 -21.861 1.00 80.50 97 PRO A C 1
ATOM 824 O O . PRO A 1 97 ? 0.040 -5.651 -21.346 1.00 80.50 97 PRO A O 1
ATOM 827 N N . PRO A 1 98 ? 0.290 -3.926 -22.794 1.00 82.62 98 PRO A N 1
ATOM 828 C CA . PRO A 1 98 ? -1.044 -4.042 -23.359 1.00 82.62 98 PRO A CA 1
ATOM 829 C C . PRO A 1 98 ? -1.262 -5.446 -23.919 1.00 82.62 98 PRO A C 1
ATOM 831 O O . PRO A 1 98 ? -0.439 -5.971 -24.668 1.00 82.62 98 PRO A O 1
ATOM 834 N N . SER A 1 99 ? -2.377 -6.060 -23.550 1.00 82.81 99 SER A N 1
ATOM 835 C CA . SER A 1 99 ? -2.776 -7.378 -24.040 1.00 82.81 99 SER A CA 1
ATOM 836 C C . SER A 1 99 ? -4.273 -7.393 -24.314 1.00 82.81 99 SER A C 1
ATOM 838 O O . SER A 1 99 ? -5.002 -6.503 -23.882 1.00 82.81 99 SER A O 1
ATOM 840 N N . THR A 1 100 ? -4.765 -8.434 -24.983 1.00 83.31 100 THR A N 1
ATOM 841 C CA . THR A 1 100 ? -6.208 -8.617 -25.214 1.00 83.31 100 THR A CA 1
ATOM 842 C C . THR A 1 100 ? -7.029 -8.645 -23.922 1.00 83.31 100 THR A C 1
ATOM 844 O O . THR A 1 100 ? -8.208 -8.310 -23.950 1.00 83.31 100 THR A O 1
ATOM 847 N N . GLN A 1 101 ? -6.420 -9.013 -22.790 1.00 82.94 101 GLN A N 1
ATOM 848 C CA . GLN A 1 101 ? -7.068 -9.014 -21.474 1.00 82.94 101 GLN A CA 1
ATOM 849 C C . GLN A 1 101 ? -6.927 -7.678 -20.729 1.00 82.94 101 GLN A C 1
ATOM 851 O O . GLN A 1 101 ? -7.711 -7.405 -19.825 1.00 82.94 101 GLN A O 1
ATOM 856 N N . ILE A 1 102 ? -5.925 -6.862 -21.075 1.00 83.38 102 ILE A N 1
ATOM 857 C CA . ILE A 1 102 ? -5.586 -5.604 -20.394 1.00 83.38 102 ILE A CA 1
ATOM 858 C C . ILE A 1 102 ? -5.234 -4.561 -21.470 1.00 83.38 102 ILE A C 1
ATOM 860 O O . ILE A 1 102 ? -4.049 -4.348 -21.744 1.00 83.38 102 ILE A O 1
ATOM 864 N N . PRO A 1 103 ? -6.237 -3.938 -22.116 1.00 81.00 103 PRO A N 1
ATOM 865 C CA . PRO A 1 103 ? -6.011 -3.034 -23.246 1.00 81.00 103 PRO A CA 1
ATOM 866 C C . PRO A 1 103 ? -5.220 -1.784 -22.853 1.00 81.00 103 PRO A C 1
ATOM 868 O O . PRO A 1 103 ? -4.328 -1.358 -23.580 1.00 81.00 103 PRO A O 1
ATOM 871 N N .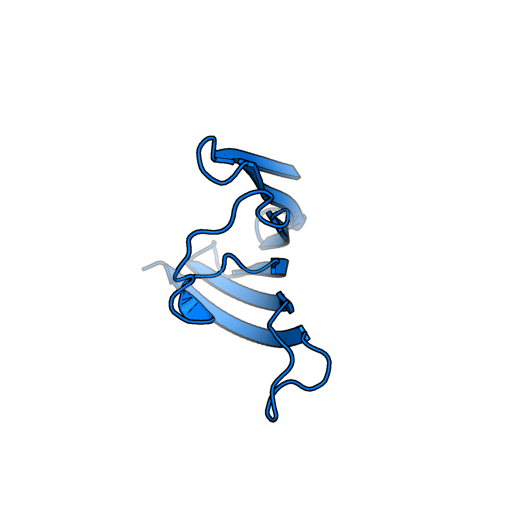 ASP A 1 104 ? -5.498 -1.250 -21.663 1.00 84.06 104 ASP A N 1
ATOM 872 C CA . ASP A 1 104 ? -4.916 0.004 -21.173 1.00 84.06 104 ASP A CA 1
ATOM 873 C C . ASP A 1 104 ? -3.535 -0.184 -20.521 1.00 84.06 104 ASP A C 1
ATOM 875 O O . ASP A 1 104 ? -2.937 0.773 -20.036 1.00 84.06 104 ASP A O 1
ATOM 879 N N . GLY A 1 105 ? -3.026 -1.422 -20.458 1.00 83.38 105 GLY A N 1
ATOM 880 C CA . GLY A 1 105 ? -1.741 -1.731 -19.826 1.00 83.38 105 GLY A CA 1
ATOM 881 C C . GLY A 1 105 ? -1.701 -1.507 -18.307 1.00 83.38 105 GLY A C 1
ATOM 882 O O . GLY A 1 105 ? -0.625 -1.453 -17.720 1.00 83.38 105 GLY A O 1
ATOM 883 N N . VAL A 1 106 ? -2.851 -1.391 -17.637 1.00 87.75 106 VAL A N 1
ATOM 884 C CA . VAL A 1 106 ? -2.939 -1.261 -16.173 1.00 87.75 106 VAL A CA 1
ATOM 885 C C . VAL A 1 106 ? -3.903 -2.308 -15.616 1.00 87.75 106 VAL A C 1
ATOM 887 O O . VAL A 1 106 ? -5.097 -2.285 -15.897 1.00 87.75 106 VAL A O 1
ATOM 890 N N . ASP A 1 107 ? -3.384 -3.227 -14.799 1.00 90.25 107 ASP A N 1
ATOM 891 C CA . ASP A 1 107 ? -4.173 -4.199 -14.030 1.00 90.25 107 ASP A CA 1
ATOM 892 C C . ASP A 1 107 ? -4.536 -3.585 -12.674 1.00 90.25 107 ASP A C 1
ATOM 894 O O . ASP A 1 107 ? -3.666 -3.388 -11.819 1.00 90.25 107 ASP A O 1
ATOM 898 N N . ARG A 1 108 ? -5.819 -3.267 -12.484 1.00 92.00 108 ARG A N 1
ATOM 899 C CA . ARG A 1 108 ? -6.356 -2.714 -11.239 1.00 92.00 108 ARG A CA 1
ATOM 900 C C . ARG A 1 108 ? -7.073 -3.798 -10.441 1.00 92.00 108 ARG A C 1
ATOM 902 O O . ARG A 1 108 ? -7.975 -4.460 -10.950 1.00 92.00 108 ARG A O 1
ATOM 909 N N . ARG A 1 109 ? -6.722 -3.936 -9.161 1.00 93.00 109 ARG A N 1
ATOM 910 C CA . ARG A 1 109 ? -7.330 -4.907 -8.245 1.00 93.00 109 ARG A CA 1
ATOM 911 C C . ARG A 1 109 ? -7.742 -4.255 -6.934 1.00 93.00 109 ARG A C 1
ATOM 913 O O . ARG A 1 109 ? -6.894 -3.807 -6.161 1.00 93.00 109 ARG A O 1
ATOM 920 N N . SER A 1 110 ? -9.038 -4.323 -6.661 1.00 94.81 110 SER A N 1
ATOM 921 C CA . SER A 1 110 ? -9.654 -3.933 -5.395 1.00 94.81 110 SER A CA 1
ATOM 922 C C . SER A 1 110 ? -9.957 -5.170 -4.553 1.00 94.81 110 SER A C 1
ATOM 924 O O . SER A 1 110 ? -10.433 -6.181 -5.067 1.00 94.81 110 SER A O 1
ATOM 926 N N . ASP A 1 111 ? -9.698 -5.097 -3.253 1.00 95.25 111 ASP A N 1
ATOM 927 C CA . ASP A 1 111 ? -9.917 -6.196 -2.314 1.00 95.25 111 ASP A CA 1
ATOM 928 C C . ASP A 1 111 ? -10.443 -5.648 -0.985 1.00 95.25 111 ASP A C 1
ATOM 930 O O . ASP A 1 111 ? -9.870 -4.715 -0.417 1.00 95.25 111 ASP A O 1
ATOM 934 N N . LEU A 1 112 ? -11.539 -6.222 -0.490 1.00 96.12 112 LEU A N 1
ATOM 935 C CA . LEU A 1 112 ? -12.140 -5.886 0.795 1.00 96.12 112 LEU A CA 1
ATOM 936 C C . LEU A 1 112 ? -12.230 -7.153 1.638 1.00 96.12 112 LEU A C 1
ATOM 938 O O . LEU A 1 112 ? -12.869 -8.130 1.251 1.00 96.12 112 LEU A O 1
ATOM 942 N N . ARG A 1 113 ? -11.612 -7.121 2.816 1.00 95.81 113 ARG A N 1
ATOM 943 C CA . ARG A 1 113 ? -11.564 -8.252 3.739 1.00 95.81 113 ARG A CA 1
ATOM 944 C C . ARG A 1 113 ? -12.103 -7.854 5.096 1.00 95.81 113 ARG A C 1
ATOM 946 O O . ARG A 1 113 ? -11.739 -6.813 5.643 1.00 95.81 113 ARG A O 1
ATOM 953 N N . ILE A 1 114 ? -12.924 -8.734 5.650 1.00 95.12 114 ILE A N 1
ATOM 954 C CA . ILE A 1 114 ? -13.424 -8.651 7.016 1.00 95.12 114 ILE A CA 1
ATOM 955 C C . ILE A 1 114 ? -12.931 -9.899 7.735 1.00 95.12 114 ILE A C 1
ATOM 957 O O . ILE A 1 114 ? -13.181 -11.015 7.285 1.00 95.12 114 ILE A O 1
ATOM 961 N N . LEU A 1 115 ? -12.195 -9.710 8.824 1.00 94.12 115 LEU A N 1
ATOM 962 C CA . LEU A 1 115 ? -11.609 -10.792 9.606 1.00 94.12 115 LEU A CA 1
ATOM 963 C C . LEU A 1 115 ? -12.028 -10.630 11.063 1.00 94.12 115 LEU A C 1
ATOM 965 O O . LEU A 1 115 ? -11.939 -9.535 11.615 1.00 94.12 115 LEU A O 1
ATOM 969 N N . LEU A 1 116 ? -12.441 -11.721 11.698 1.00 93.69 116 LEU A N 1
ATOM 970 C CA . LEU A 1 116 ? -12.616 -11.786 13.143 1.00 93.69 116 LEU A CA 1
ATOM 971 C C . LEU A 1 116 ? -11.612 -12.795 13.687 1.00 93.69 116 LEU A C 1
ATOM 973 O O . LEU A 1 116 ? -11.673 -13.978 13.367 1.00 93.69 116 LEU A O 1
ATOM 977 N N . LEU A 1 117 ? -10.670 -12.306 14.482 1.00 92.56 117 LEU A N 1
ATOM 978 C CA . LEU A 1 117 ? -9.612 -13.100 15.085 1.00 92.56 117 LEU A CA 1
ATOM 979 C C . LEU A 1 117 ? -9.852 -13.179 16.592 1.00 92.56 117 LEU A C 1
ATOM 981 O O . LEU A 1 117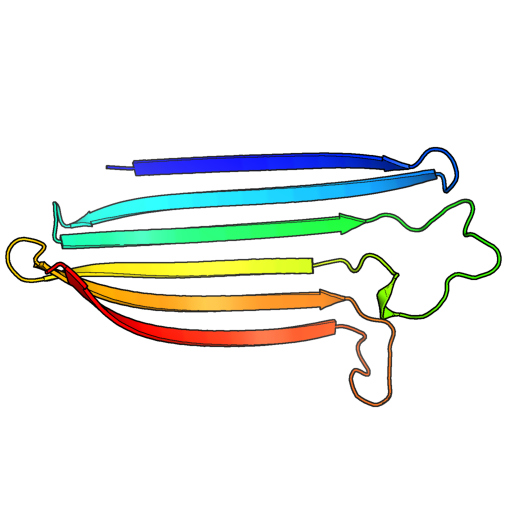 ? -10.211 -12.186 17.225 1.00 92.56 117 LEU A O 1
ATOM 985 N N . SER A 1 118 ? -9.626 -14.347 17.175 1.00 90.81 118 SER A N 1
ATOM 986 C CA . SER A 1 118 ? -9.657 -14.568 18.620 1.00 90.81 118 SER A CA 1
ATOM 987 C C . SER A 1 118 ? -8.270 -14.965 19.099 1.00 90.81 118 SER A C 1
ATOM 989 O O . SER A 1 118 ? -7.614 -15.801 18.479 1.00 90.81 118 SER A O 1
ATOM 991 N N . ARG A 1 119 ? -7.828 -14.380 20.207 1.00 75.25 119 ARG A N 1
ATOM 992 C CA . ARG A 1 119 ? -6.593 -14.758 20.888 1.00 75.25 119 ARG A CA 1
ATOM 993 C C . ARG A 1 119 ? -6.966 -15.713 22.025 1.00 75.25 119 ARG A C 1
ATOM 995 O O . ARG A 1 119 ? -7.531 -15.257 23.017 1.00 75.25 119 ARG A O 1
ATOM 1002 N N . PHE A 1 120 ? -6.713 -17.007 21.832 1.00 58.06 120 PHE A N 1
ATOM 1003 C CA . PHE A 1 120 ? -6.789 -18.032 22.878 1.00 58.06 120 PHE A CA 1
ATOM 1004 C C . PHE A 1 120 ? -5.392 -18.295 23.433 1.00 58.06 120 PHE A C 1
ATOM 1006 O O . PHE A 1 120 ? -4.446 -18.331 22.612 1.00 58.06 120 PHE A O 1
#